Protein AF-A0A1Q6SJL3-F1 (afdb_monomer_lite)

Sequence (110 aa):
MGVKVTEKYAATNPHISVVVPLATTFQNIRTGFIGDHLTRDGFHADLTVGRYALALTFYCSVTGADPWKCSFRLETGVTEEGKTFDLIAESVENAIKEPYKMTQSAYTQE

Secondary structure (DSSP, 8-state):
-HHHHHIIIIIT-TT------HHHHHHHHHTSTT-S-SBSSSSSBPTTHHHHHHHHHHHHHHH---GGG-----SSSS-SSSSHHHHHHHHHHHHHHSTTS----S----

pLDDT: mean 92.78, std 7.94, range [56.69, 98.69]

Foldseek 3Di:
DVLVVCVVPPVPDPPHPFDQLLVLLVLQLLLAACHPVQAPPNPHGDPFLNVVLSVLSVCCRVPVDQLVPDPDADPPDGDPPDCSSVSSSVSSVCCSVVSSDHDRTPHHDD

Radius of gyration: 13.62 Å; chains: 1; bounding box: 42×30×37 Å

Structure (mmCIF, N/CA/C/O backbone):
data_AF-A0A1Q6SJL3-F1
#
_entry.id   AF-A0A1Q6SJL3-F1
#
loop_
_atom_site.group_PDB
_atom_site.id
_atom_site.type_symbol
_atom_site.label_atom_id
_atom_site.label_alt_id
_atom_site.label_comp_id
_atom_site.label_asym_id
_atom_site.label_entity_id
_atom_site.label_seq_id
_atom_site.pdbx_PDB_ins_code
_atom_site.Cartn_x
_atom_site.Cartn_y
_atom_site.Cartn_z
_atom_site.occupancy
_atom_site.B_iso_or_equiv
_atom_site.auth_seq_id
_atom_site.auth_comp_id
_atom_site.auth_asym_id
_atom_site.auth_atom_id
_atom_site.pdbx_PDB_model_num
ATOM 1 N N . MET A 1 1 ? -2.086 7.146 -14.836 1.00 56.69 1 MET A N 1
ATOM 2 C CA . MET A 1 1 ? -0.892 7.422 -15.673 1.00 56.69 1 MET A CA 1
ATOM 3 C C . MET A 1 1 ? 0.383 6.801 -15.096 1.00 56.69 1 MET A C 1
ATOM 5 O O . MET A 1 1 ? 1.050 6.101 -15.840 1.00 56.69 1 MET A O 1
ATOM 9 N N . GLY A 1 2 ? 0.694 6.969 -13.800 1.00 68.81 2 GLY A N 1
ATOM 10 C CA . GLY A 1 2 ? 1.947 6.463 -13.200 1.00 68.81 2 GLY A CA 1
ATOM 11 C C . GLY A 1 2 ? 2.176 4.944 -13.285 1.00 68.81 2 GLY A C 1
ATOM 12 O O . GLY A 1 2 ? 3.240 4.521 -13.717 1.00 68.81 2 GLY A O 1
ATOM 13 N N . VAL A 1 3 ? 1.164 4.126 -12.973 1.00 73.44 3 VAL A N 1
ATOM 14 C CA . VAL A 1 3 ? 1.289 2.652 -12.906 1.00 73.44 3 VAL A CA 1
ATOM 15 C C . VAL A 1 3 ? 1.754 2.017 -14.235 1.00 73.44 3 VAL A C 1
ATOM 17 O O . VAL A 1 3 ? 2.669 1.199 -14.246 1.00 73.44 3 VAL A O 1
ATOM 20 N N . LYS A 1 4 ? 1.205 2.466 -15.374 1.00 75.62 4 LYS A N 1
ATOM 21 C CA . LYS A 1 4 ? 1.574 1.968 -16.717 1.00 75.62 4 LYS A CA 1
ATOM 22 C C . LYS A 1 4 ? 2.978 2.394 -17.165 1.00 75.62 4 LYS A C 1
ATOM 24 O O . LYS A 1 4 ? 3.605 1.726 -17.980 1.00 75.62 4 LYS A O 1
ATOM 29 N N . VAL A 1 5 ? 3.474 3.527 -16.664 1.00 81.75 5 VAL A N 1
ATOM 30 C CA . VAL A 1 5 ? 4.840 3.991 -16.955 1.00 81.75 5 VAL A CA 1
ATOM 31 C C . VAL A 1 5 ? 5.845 3.112 -16.211 1.00 81.75 5 VAL A C 1
ATOM 33 O O . VAL A 1 5 ? 6.835 2.689 -16.800 1.00 81.75 5 VAL A O 1
ATOM 36 N N . THR A 1 6 ? 5.571 2.776 -14.948 1.00 82.62 6 THR A N 1
ATOM 37 C CA . THR A 1 6 ? 6.417 1.866 -14.164 1.00 82.62 6 THR A CA 1
ATOM 38 C C . THR A 1 6 ? 6.530 0.489 -14.814 1.00 82.62 6 THR A C 1
ATOM 40 O O . THR A 1 6 ? 7.642 -0.021 -14.939 1.00 82.62 6 THR A O 1
ATOM 43 N N . GLU A 1 7 ? 5.419 -0.078 -15.290 1.00 86.56 7 GLU A N 1
ATOM 44 C CA . GLU A 1 7 ? 5.420 -1.338 -16.044 1.00 86.56 7 GLU A CA 1
ATOM 45 C C . GLU A 1 7 ? 6.355 -1.264 -17.260 1.00 86.56 7 GLU A C 1
ATOM 47 O O . GLU A 1 7 ? 7.242 -2.094 -17.425 1.00 86.56 7 GLU A O 1
ATOM 52 N N . LYS A 1 8 ? 6.216 -0.211 -18.072 1.00 86.25 8 LYS A N 1
ATOM 53 C CA . LYS A 1 8 ? 6.965 -0.056 -19.324 1.00 86.25 8 LYS A CA 1
ATOM 54 C C . LYS A 1 8 ? 8.474 0.156 -19.146 1.00 86.25 8 LYS A C 1
ATOM 56 O O . LYS A 1 8 ? 9.226 -0.179 -20.055 1.00 86.25 8 LYS A O 1
ATOM 61 N N . TYR A 1 9 ? 8.911 0.794 -18.059 1.00 88.12 9 TYR A N 1
ATOM 62 C CA . TYR A 1 9 ? 10.307 1.241 -17.923 1.00 88.12 9 TYR A CA 1
ATOM 63 C C . TYR A 1 9 ? 11.069 0.605 -16.764 1.00 88.12 9 TYR A C 1
ATOM 65 O O . TYR A 1 9 ? 12.280 0.433 -16.876 1.00 88.12 9 TYR A O 1
ATOM 73 N N . ALA A 1 10 ? 10.402 0.292 -15.652 1.00 88.19 10 ALA A N 1
ATOM 74 C CA . ALA A 1 10 ? 11.059 -0.289 -14.485 1.00 88.19 10 ALA A CA 1
ATOM 75 C C . ALA A 1 10 ? 10.937 -1.815 -14.480 1.00 88.19 10 ALA A C 1
ATOM 77 O O . ALA A 1 10 ? 11.939 -2.501 -14.320 1.00 88.19 10 ALA A O 1
ATOM 78 N N . ALA A 1 11 ? 9.731 -2.343 -14.707 1.00 86.69 11 ALA A N 1
ATOM 79 C CA . ALA A 1 11 ? 9.470 -3.782 -14.623 1.00 86.69 11 ALA A CA 1
ATOM 80 C C . ALA A 1 11 ? 10.166 -4.589 -15.729 1.00 86.69 11 ALA A C 1
ATOM 82 O O . ALA A 1 11 ? 10.561 -5.730 -15.518 1.00 86.69 11 ALA A O 1
ATOM 83 N N . THR A 1 12 ? 10.339 -3.992 -16.909 1.00 89.06 12 THR A N 1
ATOM 84 C CA . THR A 1 12 ? 11.018 -4.622 -18.051 1.00 89.06 12 THR A CA 1
ATOM 85 C C . THR A 1 12 ? 12.527 -4.373 -18.072 1.00 89.06 12 THR A C 1
ATOM 87 O O . THR A 1 12 ? 13.198 -4.794 -19.014 1.00 89.06 12 THR A O 1
ATOM 90 N N . ASN A 1 13 ? 13.077 -3.642 -17.097 1.00 92.62 13 ASN A N 1
ATOM 91 C CA . ASN A 1 13 ? 14.503 -3.342 -17.061 1.00 92.62 13 ASN A CA 1
ATOM 92 C C . ASN A 1 13 ? 15.274 -4.527 -16.453 1.00 92.62 13 ASN A C 1
ATOM 94 O O . ASN A 1 13 ? 15.074 -4.827 -15.277 1.00 92.62 13 ASN A O 1
ATOM 98 N N . PRO A 1 14 ? 16.205 -5.159 -17.192 1.00 93.06 14 PRO A N 1
ATOM 99 C CA . PRO A 1 14 ? 16.927 -6.338 -16.708 1.00 93.06 14 PRO A CA 1
ATOM 100 C C . PRO A 1 14 ? 17.873 -6.049 -15.530 1.00 93.06 14 PRO A C 1
ATOM 102 O O . PRO A 1 14 ? 18.372 -6.981 -14.906 1.00 93.06 14 PRO A O 1
ATOM 105 N N . HIS A 1 15 ? 18.139 -4.777 -15.220 1.00 95.38 15 HIS A N 1
ATOM 106 C CA . HIS A 1 15 ? 18.982 -4.361 -14.097 1.00 95.38 15 HIS A CA 1
ATOM 107 C C . HIS A 1 15 ? 18.192 -4.067 -12.812 1.00 95.38 15 HIS A C 1
ATOM 109 O O . HIS A 1 15 ? 18.796 -3.725 -11.796 1.00 95.38 15 HIS A O 1
ATOM 115 N N . ILE A 1 16 ? 16.860 -4.172 -12.841 1.00 92.50 16 ILE A N 1
ATOM 116 C CA . ILE A 1 16 ? 15.998 -3.964 -11.676 1.00 92.50 16 ILE A CA 1
ATOM 117 C C . ILE A 1 16 ? 15.463 -5.318 -11.219 1.00 92.50 16 ILE A C 1
ATOM 119 O O . ILE A 1 16 ? 14.678 -5.952 -11.914 1.00 92.50 16 ILE A O 1
ATOM 123 N N . SER A 1 17 ? 15.865 -5.746 -10.023 1.00 89.81 17 SER A N 1
ATOM 124 C CA . SER A 1 17 ? 15.454 -7.048 -9.485 1.00 89.81 17 SER A CA 1
ATOM 125 C C . SER A 1 17 ? 14.040 -7.046 -8.906 1.00 89.81 17 SER A C 1
ATOM 127 O O . SER A 1 17 ? 13.367 -8.070 -8.932 1.00 89.81 17 SER A O 1
ATOM 129 N N . VAL A 1 18 ? 13.603 -5.921 -8.331 1.00 88.50 18 VAL A N 1
ATOM 130 C CA . VAL A 1 18 ? 12.315 -5.810 -7.632 1.00 88.50 18 VAL A CA 1
ATOM 131 C C . VAL A 1 18 ? 11.722 -4.422 -7.848 1.00 88.50 18 VAL A C 1
ATOM 133 O O . VAL A 1 18 ? 12.407 -3.411 -7.691 1.00 88.50 18 VAL A O 1
ATOM 136 N N . VAL A 1 19 ? 10.423 -4.377 -8.144 1.00 92.62 19 VAL A N 1
ATOM 137 C CA . VAL A 1 19 ? 9.607 -3.159 -8.157 1.00 92.62 19 VAL A CA 1
ATOM 138 C C . VAL A 1 19 ? 8.487 -3.330 -7.136 1.00 92.62 19 VAL A C 1
ATOM 140 O O . VAL A 1 19 ? 7.630 -4.191 -7.296 1.00 92.62 19 VAL A O 1
ATOM 143 N N . VAL A 1 20 ? 8.480 -2.506 -6.088 1.00 95.94 20 VAL A N 1
ATOM 144 C CA . VAL A 1 20 ? 7.442 -2.552 -5.046 1.00 95.94 20 VAL A CA 1
ATOM 145 C C . VAL A 1 20 ? 6.205 -1.756 -5.507 1.00 95.94 20 VAL A C 1
ATOM 147 O O . VAL A 1 20 ? 6.342 -0.569 -5.823 1.00 95.94 20 VAL A O 1
ATOM 150 N N . PRO A 1 21 ? 4.990 -2.340 -5.524 1.00 96.62 21 PRO A N 1
ATOM 151 C CA . PRO A 1 21 ? 3.799 -1.752 -6.149 1.00 96.62 21 PRO A CA 1
ATOM 152 C C . PRO A 1 21 ? 3.058 -0.732 -5.260 1.00 96.62 21 PRO A C 1
ATOM 154 O O . PRO A 1 21 ? 1.833 -0.726 -5.174 1.00 96.62 21 PRO A O 1
ATOM 157 N N . LEU A 1 22 ? 3.794 0.185 -4.625 1.00 96.56 22 LEU A N 1
ATOM 158 C CA . LEU A 1 22 ? 3.258 1.180 -3.681 1.00 96.56 22 LEU A CA 1
ATOM 159 C C . LEU A 1 22 ? 2.107 2.019 -4.260 1.00 96.56 22 LEU A C 1
ATOM 161 O O . LEU A 1 22 ? 1.071 2.217 -3.625 1.00 96.56 22 LEU A O 1
ATOM 165 N N . ALA A 1 23 ? 2.291 2.517 -5.486 1.00 94.31 23 ALA A N 1
ATOM 166 C CA . ALA A 1 23 ? 1.294 3.349 -6.150 1.00 94.31 23 ALA A CA 1
ATOM 167 C C . ALA A 1 23 ? 0.005 2.570 -6.440 1.00 94.31 23 ALA A C 1
ATOM 169 O O . ALA A 1 23 ? -1.080 3.140 -6.354 1.00 94.31 23 ALA A O 1
ATOM 170 N N . THR A 1 24 ? 0.119 1.281 -6.759 1.00 96.50 24 THR A N 1
ATOM 171 C CA . THR A 1 24 ? -1.025 0.411 -7.041 1.00 96.50 24 THR A CA 1
ATOM 172 C C . THR A 1 24 ? -1.814 0.131 -5.771 1.00 96.50 24 THR A C 1
ATOM 174 O O . THR A 1 24 ? -3.031 0.268 -5.809 1.00 96.50 24 THR A O 1
ATOM 177 N N . THR A 1 25 ? -1.157 -0.098 -4.626 1.00 98.19 25 THR A N 1
ATOM 178 C CA . THR A 1 25 ? -1.850 -0.174 -3.326 1.00 98.19 25 THR A CA 1
ATOM 179 C C . THR A 1 25 ? -2.681 1.081 -3.065 1.00 98.19 25 THR A C 1
ATOM 181 O O . THR A 1 25 ? -3.857 0.982 -2.734 1.00 98.19 25 THR A O 1
ATOM 184 N N . PHE A 1 26 ? -2.111 2.275 -3.265 1.00 97.06 26 PHE A N 1
ATOM 185 C CA . PHE A 1 26 ? -2.852 3.531 -3.083 1.00 97.06 26 PHE A CA 1
ATOM 186 C C . PHE A 1 26 ? -4.040 3.658 -4.038 1.00 97.06 26 PHE A C 1
ATOM 188 O O . PHE A 1 26 ? -5.099 4.127 -3.631 1.00 97.06 26 PHE A O 1
ATOM 195 N N . GLN A 1 27 ? -3.881 3.260 -5.304 1.00 96.31 27 GLN A N 1
ATOM 196 C CA . GLN A 1 27 ? -4.995 3.269 -6.254 1.00 96.31 27 GLN A CA 1
ATOM 197 C C . GLN A 1 27 ? -6.087 2.277 -5.851 1.00 96.31 27 GLN A C 1
ATOM 199 O O . GLN A 1 27 ? -7.252 2.638 -5.921 1.00 96.31 27 GLN A O 1
ATOM 204 N N . A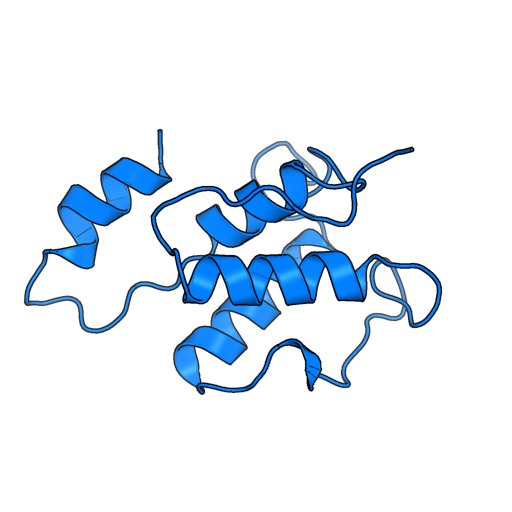SN A 1 28 ? -5.730 1.086 -5.369 1.00 97.62 28 ASN A N 1
ATOM 205 C CA . ASN A 1 28 ? -6.698 0.104 -4.884 1.00 97.62 28 ASN A CA 1
ATOM 206 C C . ASN A 1 28 ? -7.477 0.654 -3.677 1.00 97.62 28 ASN A C 1
ATOM 208 O O . ASN A 1 28 ? -8.705 0.667 -3.707 1.00 97.62 28 ASN A O 1
ATOM 212 N N . ILE A 1 29 ? -6.792 1.227 -2.679 1.00 97.69 29 ILE A N 1
ATOM 213 C CA . ILE A 1 29 ? -7.454 1.805 -1.495 1.00 97.69 29 ILE A CA 1
ATOM 214 C C . ILE A 1 29 ? -8.405 2.947 -1.879 1.00 97.69 29 ILE A C 1
ATOM 216 O O . ILE A 1 29 ? -9.506 3.039 -1.339 1.00 97.69 29 ILE A O 1
ATOM 220 N N . ARG A 1 30 ? -8.021 3.789 -2.849 1.00 96.81 30 ARG A N 1
ATOM 221 C CA . ARG A 1 30 ? -8.855 4.894 -3.358 1.00 96.81 30 ARG A CA 1
ATOM 222 C C . ARG A 1 30 ? -10.187 4.448 -3.955 1.00 96.81 30 ARG A C 1
ATOM 224 O O . ARG A 1 30 ? -11.090 5.269 -4.068 1.00 96.81 30 ARG A O 1
ATOM 231 N N . THR A 1 31 ? -10.310 3.183 -4.350 1.00 97.00 31 THR A N 1
ATOM 232 C CA . THR A 1 31 ? -11.578 2.623 -4.839 1.00 97.00 31 THR A CA 1
ATOM 233 C C . THR A 1 31 ? -12.525 2.188 -3.717 1.00 97.00 31 THR A C 1
ATOM 235 O O . THR A 1 31 ? -13.703 1.950 -3.980 1.00 97.00 31 THR A O 1
ATOM 238 N N . GLY A 1 32 ? -12.018 2.072 -2.485 1.00 96.69 32 GLY A N 1
ATOM 239 C CA . GLY A 1 32 ? -12.777 1.697 -1.297 1.00 96.69 32 GLY A CA 1
ATOM 240 C C . GLY A 1 32 ? -13.278 2.898 -0.492 1.00 96.69 32 GLY A C 1
ATOM 241 O O . GLY A 1 32 ? -13.204 4.049 -0.925 1.00 96.69 32 GLY A O 1
ATOM 242 N N . PHE A 1 33 ? -13.771 2.635 0.721 1.00 95.81 33 PHE A N 1
ATOM 243 C CA . PHE A 1 33 ? -14.445 3.644 1.541 1.00 95.81 33 PHE A CA 1
ATOM 244 C C . PHE A 1 33 ? -13.549 4.803 1.995 1.00 95.81 33 PHE A C 1
ATOM 246 O O . PHE A 1 33 ? -14.061 5.894 2.244 1.00 95.81 33 PHE A O 1
ATOM 253 N N . ILE A 1 34 ? -12.228 4.596 2.064 1.00 95.31 34 ILE A N 1
ATOM 254 C CA . ILE A 1 34 ? -11.252 5.647 2.397 1.00 95.31 34 ILE A CA 1
ATOM 255 C C . ILE A 1 34 ? -11.169 6.704 1.289 1.00 95.31 34 ILE A C 1
ATOM 257 O O . ILE A 1 34 ? -10.887 7.863 1.581 1.00 95.31 34 ILE A O 1
ATOM 261 N N . GLY A 1 35 ? -11.426 6.338 0.029 1.00 94.69 35 GLY A N 1
ATOM 262 C CA . GLY A 1 35 ? -11.383 7.272 -1.093 1.00 94.69 35 GLY A CA 1
ATOM 263 C C . GLY A 1 35 ? -10.028 7.975 -1.252 1.00 94.69 35 GLY A C 1
ATOM 264 O O . GLY A 1 35 ? -8.968 7.429 -0.934 1.00 94.69 35 GLY A O 1
ATOM 265 N N . ASP A 1 36 ? -10.048 9.214 -1.751 1.00 94.75 36 ASP A N 1
ATOM 266 C CA . ASP A 1 36 ? -8.839 10.016 -1.996 1.00 94.75 36 ASP A CA 1
ATOM 267 C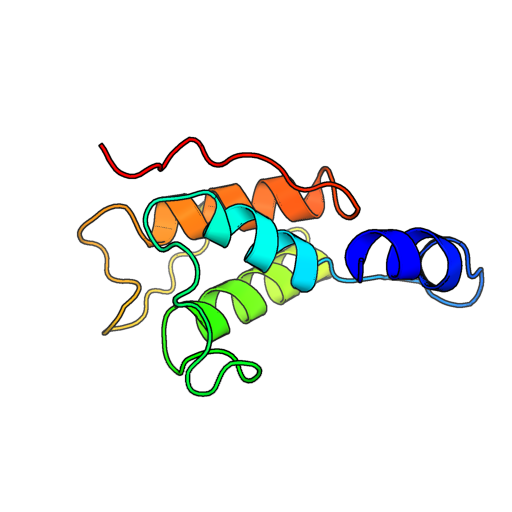 C . ASP A 1 36 ? -8.358 10.791 -0.754 1.00 94.75 36 ASP A C 1
ATOM 269 O O . ASP A 1 36 ? -8.074 11.986 -0.804 1.00 94.75 36 ASP A O 1
ATOM 273 N N . HIS A 1 37 ? -8.259 10.095 0.383 1.00 95.00 37 HIS A N 1
ATOM 274 C CA . HIS A 1 37 ? -7.859 10.663 1.679 1.00 95.00 37 HIS A CA 1
ATOM 275 C C . HIS A 1 37 ? -6.567 10.046 2.248 1.00 95.00 37 HIS A C 1
ATOM 277 O O . HIS A 1 37 ? -6.360 10.020 3.455 1.00 95.00 37 HIS A O 1
ATOM 283 N N . LEU A 1 38 ? -5.672 9.572 1.371 1.00 96.00 38 LEU A N 1
ATOM 284 C CA . LEU A 1 38 ? -4.385 8.945 1.737 1.00 96.00 38 LEU A CA 1
ATOM 285 C C . LEU A 1 38 ? -3.196 9.910 1.753 1.00 96.00 38 LEU A C 1
ATOM 287 O O . LEU A 1 38 ? -2.045 9.499 1.927 1.00 96.00 38 LEU A O 1
ATOM 291 N N . THR A 1 39 ? -3.442 11.192 1.489 1.00 97.25 39 THR A N 1
ATOM 292 C CA . THR A 1 39 ? -2.398 12.217 1.442 1.00 97.25 39 THR A CA 1
ATOM 293 C C . THR A 1 39 ? -2.776 13.407 2.298 1.00 97.25 39 THR A C 1
ATOM 295 O O . THR A 1 39 ? -3.929 13.827 2.289 1.00 97.25 39 THR A O 1
ATOM 298 N N . ARG A 1 40 ? -1.798 13.992 2.991 1.00 96.88 40 ARG A N 1
ATOM 299 C CA . ARG A 1 40 ? -2.030 15.169 3.849 1.00 96.88 40 ARG A CA 1
ATOM 300 C C . ARG A 1 40 ? -2.021 16.500 3.095 1.00 96.88 40 ARG A C 1
ATOM 302 O O . ARG A 1 40 ? -2.502 17.498 3.612 1.00 96.88 40 ARG A O 1
ATOM 309 N N . ASP A 1 41 ? -1.404 16.528 1.919 1.00 96.19 41 ASP A N 1
ATOM 310 C CA . ASP A 1 41 ? -1.131 17.747 1.145 1.00 96.19 41 ASP A CA 1
ATOM 311 C C . ASP A 1 41 ? -1.273 17.522 -0.371 1.00 96.19 41 ASP A C 1
ATOM 313 O O . ASP A 1 41 ? -0.804 18.324 -1.174 1.00 96.19 41 ASP A O 1
ATOM 317 N N . GLY A 1 42 ? -1.929 16.427 -0.770 1.00 93.19 42 GLY A N 1
ATOM 318 C CA . GLY A 1 42 ? -2.134 16.041 -2.168 1.00 93.19 42 GLY A CA 1
ATOM 319 C C . GLY A 1 42 ? -1.006 15.198 -2.770 1.00 93.19 42 GLY A C 1
ATOM 320 O O . GLY A 1 42 ? -1.157 14.702 -3.886 1.00 93.19 42 GLY A O 1
ATOM 321 N N . PHE A 1 43 ? 0.113 15.001 -2.059 1.00 91.94 43 PHE A N 1
ATOM 322 C CA . PHE A 1 43 ? 1.238 14.205 -2.567 1.00 91.94 43 PHE A CA 1
ATOM 323 C C . PHE A 1 43 ? 1.952 13.363 -1.504 1.00 91.94 43 PHE A C 1
ATOM 325 O O . PHE A 1 43 ? 2.259 12.200 -1.767 1.00 91.94 43 PHE A O 1
ATOM 332 N N . HIS A 1 44 ? 2.198 13.881 -0.301 1.00 97.12 44 HIS A N 1
ATOM 333 C CA . HIS A 1 44 ? 2.762 13.082 0.784 1.00 97.12 44 HIS A CA 1
ATOM 334 C C . HIS A 1 44 ? 1.693 12.212 1.430 1.00 97.12 44 HIS A C 1
ATOM 336 O O . HIS A 1 44 ? 0.628 12.712 1.798 1.00 97.12 44 HIS A O 1
ATOM 342 N N . ALA A 1 45 ? 2.027 10.939 1.661 1.00 97.75 45 ALA A N 1
ATOM 343 C CA . ALA A 1 45 ? 1.198 10.035 2.447 1.00 97.75 45 ALA A CA 1
ATOM 344 C C . ALA A 1 45 ? 0.833 10.660 3.804 1.00 97.75 45 ALA A C 1
ATOM 346 O O 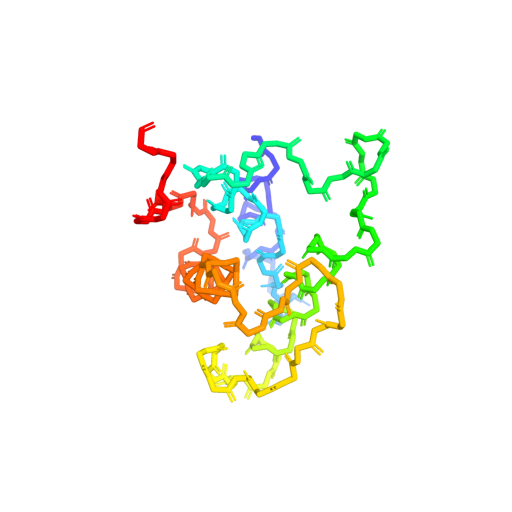. ALA A 1 45 ? 1.695 11.250 4.476 1.00 97.75 45 ALA A O 1
ATOM 347 N N . ASP A 1 46 ? -0.435 10.530 4.193 1.00 96.75 46 ASP A N 1
ATOM 348 C CA . ASP A 1 46 ? -0.895 10.968 5.506 1.00 96.75 46 ASP A CA 1
ATOM 349 C C . ASP A 1 46 ? -0.153 10.221 6.629 1.00 96.75 46 ASP A C 1
ATOM 351 O O . ASP A 1 46 ? 0.511 9.202 6.416 1.00 96.75 46 ASP A O 1
ATOM 355 N N . LEU A 1 47 ? -0.194 10.781 7.838 1.00 95.50 47 LEU A N 1
ATOM 356 C CA . LEU A 1 47 ? 0.630 10.303 8.946 1.00 95.50 47 LEU A CA 1
ATOM 357 C C . LEU A 1 47 ? 0.164 8.963 9.537 1.00 95.50 47 LEU A C 1
ATOM 359 O O . LEU A 1 47 ? 0.910 8.397 10.333 1.00 95.50 47 LEU A O 1
ATOM 363 N N . THR A 1 48 ? -1.012 8.459 9.153 1.00 95.06 48 THR A N 1
ATOM 364 C CA . THR A 1 48 ? -1.616 7.244 9.705 1.00 95.06 48 THR A CA 1
ATOM 365 C C . THR A 1 48 ? -1.826 6.191 8.611 1.00 95.06 48 THR A C 1
ATOM 367 O O . THR A 1 48 ? -0.926 5.390 8.344 1.00 95.06 48 THR A O 1
ATOM 370 N N . VAL A 1 49 ? -2.986 6.191 7.959 1.00 96.25 49 VAL A N 1
ATOM 371 C CA . VAL A 1 49 ? -3.455 5.157 7.026 1.00 96.25 49 VAL A CA 1
ATOM 372 C C . VAL A 1 49 ? -2.519 5.028 5.826 1.00 96.25 49 VAL A C 1
ATOM 374 O O . VAL A 1 49 ? -2.062 3.928 5.511 1.00 96.25 49 VAL A O 1
ATOM 377 N N . GLY A 1 50 ? -2.189 6.140 5.170 1.00 97.50 50 GLY A N 1
ATOM 378 C CA . GLY A 1 50 ? -1.366 6.157 3.967 1.00 97.50 50 GLY A CA 1
ATOM 379 C C . GLY A 1 50 ? 0.028 5.598 4.223 1.00 97.50 50 GLY A C 1
ATOM 380 O O . GLY A 1 50 ? 0.487 4.712 3.502 1.00 97.50 50 GLY A O 1
ATOM 381 N N . ARG A 1 51 ? 0.706 6.049 5.284 1.00 97.62 51 ARG A N 1
ATOM 382 C CA . ARG A 1 51 ? 2.025 5.506 5.655 1.00 97.62 51 ARG A CA 1
ATOM 383 C C . ARG A 1 51 ? 1.970 4.036 6.046 1.00 97.62 51 ARG A C 1
ATOM 385 O O . ARG A 1 51 ? 2.868 3.294 5.653 1.00 97.62 51 ARG A O 1
ATOM 392 N N . TYR A 1 52 ? 0.936 3.612 6.770 1.00 97.81 52 TYR A N 1
ATOM 393 C CA . TYR A 1 52 ? 0.758 2.206 7.123 1.00 97.81 52 TYR A CA 1
ATOM 394 C C . TYR A 1 52 ? 0.611 1.331 5.872 1.00 97.81 52 TYR A C 1
ATOM 396 O O . TYR A 1 52 ? 1.320 0.337 5.734 1.00 97.81 52 TYR A O 1
ATOM 404 N N . ALA A 1 53 ? -0.227 1.736 4.913 1.00 98.19 53 ALA A N 1
ATOM 405 C CA . ALA A 1 53 ? -0.414 1.011 3.658 1.00 98.19 53 ALA A CA 1
ATOM 406 C C . ALA A 1 53 ? 0.884 0.900 2.836 1.00 98.19 53 ALA A C 1
ATOM 408 O O . ALA A 1 53 ? 1.196 -0.173 2.310 1.00 98.19 53 ALA A O 1
ATOM 409 N N . LEU A 1 54 ? 1.677 1.977 2.756 1.00 97.94 54 LEU A N 1
ATOM 410 C CA . LEU A 1 54 ? 2.983 1.944 2.086 1.00 97.94 54 LEU A CA 1
ATOM 411 C C . LEU A 1 54 ? 3.964 1.001 2.794 1.00 97.94 54 LEU A C 1
ATOM 413 O O . LEU A 1 54 ? 4.638 0.210 2.133 1.00 97.94 54 LEU A O 1
ATOM 417 N N . ALA A 1 55 ? 4.023 1.061 4.127 1.00 98.19 55 ALA A N 1
ATOM 418 C CA . ALA A 1 55 ? 4.897 0.209 4.926 1.00 98.19 55 ALA A CA 1
ATOM 419 C C . ALA A 1 55 ? 4.520 -1.274 4.793 1.00 98.19 55 ALA A C 1
ATOM 421 O O . ALA A 1 55 ? 5.402 -2.100 4.559 1.00 98.19 55 ALA A O 1
ATOM 422 N N . LEU A 1 56 ? 3.225 -1.605 4.865 1.00 98.56 56 LEU A N 1
ATOM 423 C CA . LEU A 1 56 ? 2.742 -2.977 4.707 1.00 98.56 56 LEU A CA 1
ATOM 424 C C . LEU A 1 56 ? 3.025 -3.508 3.297 1.00 98.56 56 LEU A C 1
ATOM 426 O O . LEU A 1 56 ? 3.537 -4.616 3.158 1.00 98.56 56 LEU A O 1
ATOM 430 N N . THR A 1 57 ? 2.790 -2.697 2.257 1.00 98.62 57 THR A N 1
ATOM 431 C CA . THR A 1 57 ? 3.125 -3.074 0.872 1.00 98.62 57 THR A CA 1
ATOM 432 C C . THR A 1 57 ? 4.606 -3.405 0.739 1.00 98.62 57 THR A C 1
ATOM 434 O O . THR A 1 57 ? 4.960 -4.437 0.170 1.00 98.62 57 THR A O 1
ATOM 437 N N . PHE A 1 58 ? 5.478 -2.541 1.263 1.00 98.31 58 PHE A N 1
ATOM 438 C CA . PHE A 1 58 ? 6.921 -2.744 1.195 1.00 98.31 58 PHE A CA 1
ATOM 439 C C . PHE A 1 58 ? 7.344 -4.009 1.945 1.00 98.31 58 PHE A C 1
ATOM 441 O O . PHE A 1 58 ? 8.039 -4.851 1.380 1.00 98.31 58 PHE A O 1
ATOM 448 N N . TYR A 1 59 ? 6.875 -4.172 3.184 1.00 97.81 59 TYR A N 1
ATOM 449 C CA . TYR A 1 59 ? 7.159 -5.340 4.011 1.00 97.81 59 TYR A CA 1
ATOM 450 C C . TYR A 1 59 ? 6.759 -6.643 3.310 1.00 97.81 59 TYR A C 1
ATOM 452 O O . TYR A 1 59 ? 7.604 -7.520 3.132 1.00 97.81 59 TYR A O 1
ATOM 460 N N . CYS A 1 60 ? 5.512 -6.754 2.848 1.00 98.06 60 CYS A N 1
ATOM 461 C CA . CYS A 1 60 ? 5.011 -7.953 2.177 1.00 98.06 60 CYS A CA 1
ATOM 462 C C . CYS A 1 60 ? 5.731 -8.216 0.848 1.00 98.06 60 CYS A C 1
ATOM 464 O O . CYS A 1 60 ? 6.090 -9.355 0.568 1.00 98.06 60 CYS A O 1
ATOM 466 N N . SER A 1 61 ? 6.021 -7.172 0.063 1.00 96.62 61 SER A N 1
ATOM 467 C CA . SER A 1 61 ? 6.719 -7.325 -1.223 1.00 96.62 61 SER A CA 1
ATOM 468 C C . SER A 1 61 ? 8.153 -7.830 -1.061 1.00 96.62 61 SER A C 1
ATOM 470 O O . SER A 1 61 ? 8.628 -8.603 -1.885 1.00 96.62 61 SER A O 1
ATOM 472 N N . VAL A 1 62 ? 8.857 -7.389 -0.014 1.00 95.50 62 VAL A N 1
ATOM 473 C CA . VAL A 1 62 ? 10.261 -7.763 0.218 1.00 95.50 62 VAL A CA 1
ATOM 474 C C . VAL A 1 62 ? 10.385 -9.110 0.931 1.00 95.50 62 VAL A C 1
ATOM 476 O O . VAL A 1 62 ? 11.319 -9.860 0.664 1.00 95.50 62 VAL A O 1
ATOM 479 N N . THR A 1 63 ? 9.466 -9.424 1.846 1.00 96.06 63 THR A N 1
ATOM 480 C CA . THR A 1 63 ? 9.563 -10.627 2.692 1.00 96.06 63 THR A CA 1
ATOM 481 C C . THR A 1 63 ? 8.737 -11.808 2.191 1.00 96.06 63 THR A C 1
ATOM 483 O O . THR A 1 63 ? 8.964 -12.931 2.633 1.00 96.06 63 THR A O 1
ATOM 486 N N . GLY A 1 64 ? 7.760 -11.575 1.310 1.00 96.31 64 GLY A N 1
ATOM 487 C CA . GLY A 1 64 ? 6.752 -12.573 0.944 1.00 96.31 64 GLY A CA 1
ATOM 488 C C . GLY A 1 64 ? 5.737 -12.858 2.057 1.00 96.31 64 GLY A C 1
ATOM 489 O O . GLY A 1 64 ? 4.988 -13.829 1.964 1.00 96.31 64 GLY A O 1
ATOM 490 N N . ALA A 1 65 ? 5.717 -12.051 3.123 1.00 97.94 65 ALA A N 1
ATOM 491 C CA . ALA A 1 65 ? 4.754 -12.196 4.202 1.00 97.94 65 ALA A CA 1
ATOM 492 C C . ALA A 1 65 ? 3.321 -11.918 3.727 1.00 97.94 65 ALA A C 1
ATOM 494 O O . ALA A 1 65 ? 3.068 -11.023 2.920 1.00 97.94 65 ALA A O 1
ATOM 495 N N . ASP A 1 66 ? 2.380 -12.662 4.297 1.00 98.25 66 ASP A N 1
ATOM 496 C CA . ASP A 1 66 ? 0.950 -12.492 4.067 1.00 98.25 66 ASP A CA 1
ATOM 497 C C . ASP A 1 66 ? 0.452 -11.194 4.739 1.00 98.25 66 ASP A C 1
ATOM 499 O O . ASP A 1 66 ? 0.578 -11.073 5.967 1.00 98.25 66 ASP A O 1
ATOM 503 N N . PRO A 1 67 ? -0.101 -10.221 3.984 1.00 98.06 67 PRO A N 1
ATOM 504 C CA . PRO A 1 67 ? -0.558 -8.950 4.546 1.00 98.06 67 PRO A CA 1
ATOM 505 C C . PRO A 1 6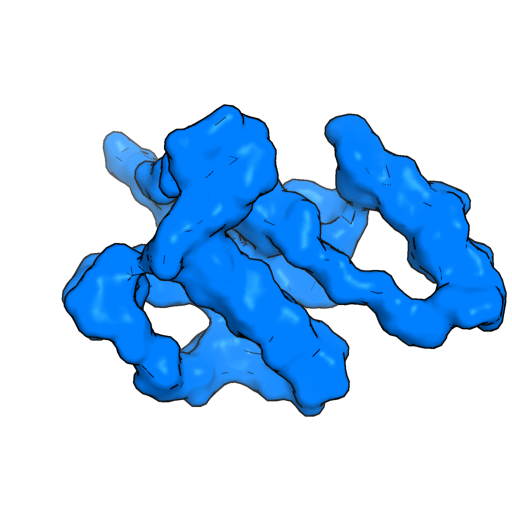7 ? -1.641 -9.130 5.614 1.00 98.06 67 PRO A C 1
ATOM 507 O O . PRO A 1 67 ? -1.649 -8.383 6.593 1.00 98.06 67 PRO A O 1
ATOM 510 N N . TRP A 1 68 ? -2.487 -10.157 5.495 1.00 97.88 68 TRP A N 1
ATOM 511 C CA . TRP A 1 68 ? -3.554 -10.448 6.456 1.00 97.88 68 TRP A CA 1
ATOM 512 C C . TRP A 1 68 ? -3.024 -10.908 7.817 1.00 97.88 68 TRP A C 1
ATOM 514 O O . TRP A 1 68 ? -3.709 -10.777 8.829 1.00 97.88 68 TRP A O 1
ATOM 524 N N . LYS A 1 69 ? -1.787 -11.416 7.866 1.00 97.19 69 LYS A N 1
ATOM 525 C CA . LYS A 1 69 ? -1.146 -11.906 9.097 1.00 97.19 69 LYS A CA 1
ATOM 526 C C . LYS A 1 69 ? -0.334 -10.844 9.830 1.00 97.19 69 LYS A C 1
ATOM 528 O O . LYS A 1 69 ? 0.247 -11.140 10.873 1.00 97.19 69 LYS A O 1
ATOM 533 N N . CYS A 1 70 ? -0.279 -9.613 9.321 1.00 95.00 70 CYS A N 1
ATOM 534 C CA . CYS A 1 70 ? 0.328 -8.518 10.061 1.00 95.00 70 CYS A CA 1
ATOM 535 C C . CYS A 1 70 ? -0.507 -8.244 11.320 1.00 95.00 70 CYS A C 1
ATOM 537 O O . CYS A 1 70 ? -1.674 -7.875 11.209 1.00 95.00 70 CYS A O 1
ATOM 539 N N . SER A 1 71 ? 0.075 -8.406 12.510 1.00 92.12 71 SER A N 1
ATOM 540 C CA . SER A 1 71 ? -0.593 -8.131 13.794 1.00 92.12 71 SER A CA 1
ATOM 541 C C . SER A 1 71 ? -0.380 -6.702 14.298 1.00 92.12 71 SER A C 1
ATOM 543 O O . SER A 1 71 ? -1.085 -6.250 15.191 1.00 92.12 71 SER A O 1
ATOM 545 N N . PHE A 1 72 ? 0.578 -5.966 13.730 1.00 93.06 72 PHE A N 1
ATOM 546 C CA . PHE A 1 72 ? 0.845 -4.587 14.124 1.00 93.06 72 PHE A CA 1
ATOM 547 C C . PHE A 1 72 ? -0.294 -3.664 13.668 1.00 93.06 72 PHE A C 1
ATOM 549 O O . PHE A 1 72 ? -0.634 -3.629 12.483 1.00 93.06 72 PHE A O 1
ATOM 556 N N . ARG A 1 73 ? -0.877 -2.905 14.597 1.00 90.62 73 ARG A N 1
ATOM 557 C CA . ARG A 1 73 ? -1.920 -1.896 14.355 1.00 90.62 73 ARG A CA 1
ATOM 558 C C . ARG A 1 73 ? -1.453 -0.547 14.883 1.00 90.62 73 ARG A C 1
ATOM 560 O O . ARG A 1 73 ? -0.691 -0.491 15.845 1.00 90.62 73 ARG A O 1
ATOM 567 N N . LEU A 1 74 ? -1.887 0.531 14.237 1.00 89.56 74 LEU A N 1
ATOM 568 C CA . LEU A 1 74 ? -1.643 1.873 14.757 1.00 89.56 74 LEU A CA 1
ATOM 569 C C . LEU A 1 74 ? -2.697 2.195 15.813 1.00 89.56 74 LEU A C 1
ATOM 571 O O . LEU A 1 74 ? -3.861 1.840 15.659 1.00 89.56 74 LEU A O 1
ATOM 575 N N . GLU A 1 75 ? -2.313 2.951 16.839 1.00 85.00 75 GLU A N 1
ATOM 576 C CA . GLU A 1 75 ? -3.267 3.468 17.832 1.00 85.00 75 GLU A CA 1
ATOM 577 C C . GLU A 1 75 ? -4.326 4.384 17.195 1.00 85.00 75 GLU A C 1
ATOM 579 O O . GLU A 1 75 ? -5.420 4.541 17.726 1.00 85.00 75 GLU A O 1
ATOM 584 N N . THR A 1 76 ? -4.014 4.988 16.042 1.00 86.00 76 THR A N 1
ATOM 585 C CA . THR A 1 76 ? -4.920 5.868 15.297 1.00 86.00 76 THR A CA 1
ATOM 586 C C . THR A 1 76 ? -4.971 5.504 13.813 1.00 86.00 76 THR A C 1
ATOM 588 O O . THR A 1 76 ? -3.971 5.116 13.206 1.00 86.00 76 THR A O 1
ATOM 591 N N . GLY A 1 77 ? -6.155 5.636 13.209 1.00 86.62 77 GLY A N 1
ATOM 592 C CA . GLY A 1 77 ? -6.401 5.396 11.783 1.00 86.62 77 GLY A CA 1
ATOM 593 C C . GLY A 1 77 ? -6.560 3.920 11.407 1.00 86.62 77 GLY A C 1
ATOM 594 O O . GLY A 1 77 ? -7.547 3.572 10.768 1.00 86.62 77 GLY A O 1
ATOM 595 N N . VAL A 1 78 ? -5.629 3.054 11.821 1.00 88.38 78 VAL A N 1
ATOM 596 C CA . VAL A 1 78 ? -5.659 1.600 11.552 1.00 88.38 78 VAL A CA 1
ATOM 597 C C . VAL A 1 78 ? -5.802 0.835 12.867 1.00 88.38 78 VAL A C 1
ATOM 599 O O . VAL A 1 78 ? -4.868 0.166 13.312 1.00 88.38 78 VAL A O 1
ATOM 602 N N . THR A 1 79 ? -6.960 0.992 13.502 1.00 80.62 79 THR A N 1
ATOM 603 C CA . THR A 1 79 ? -7.313 0.338 14.768 1.00 80.62 79 THR A CA 1
ATOM 604 C C . THR A 1 79 ? -7.891 -1.063 14.525 1.00 80.62 79 THR A C 1
ATOM 606 O O . THR A 1 79 ? -8.124 -1.463 13.384 1.00 80.62 79 THR A O 1
ATOM 609 N N . GLU A 1 80 ? -8.094 -1.839 15.595 1.00 77.69 80 GLU A N 1
ATOM 610 C CA . GLU A 1 80 ? -8.785 -3.142 15.521 1.00 77.69 80 GLU A CA 1
ATOM 611 C C . GLU A 1 80 ? -10.285 -3.002 15.216 1.00 77.69 80 GLU A C 1
ATOM 613 O O . GLU A 1 80 ? -10.924 -3.949 14.765 1.00 77.69 80 GLU A O 1
ATOM 618 N N . GLU A 1 81 ? -10.844 -1.815 15.443 1.00 76.06 81 GLU A N 1
ATOM 619 C CA . GLU A 1 81 ? -12.241 -1.506 15.169 1.00 76.06 81 GLU A CA 1
ATOM 620 C C . GLU A 1 81 ? -12.435 -1.025 13.722 1.00 76.06 81 GLU A C 1
ATOM 622 O O . GLU A 1 81 ? -11.693 -0.184 13.212 1.00 76.06 81 GLU A O 1
ATOM 627 N N . GLY A 1 82 ? -13.487 -1.517 13.065 1.00 85.44 82 GLY A N 1
ATOM 628 C CA . GLY A 1 82 ? -13.836 -1.141 11.693 1.00 85.44 82 GLY A CA 1
ATOM 629 C C . GLY A 1 82 ? -13.156 -2.004 10.625 1.00 85.44 82 GLY A C 1
ATOM 630 O O . GLY A 1 82 ? -12.695 -3.105 10.897 1.00 85.44 82 GLY A O 1
ATOM 631 N N . LYS A 1 83 ? -13.152 -1.520 9.375 1.00 93.50 83 LYS A N 1
ATOM 632 C CA . LYS A 1 83 ? -12.672 -2.271 8.194 1.00 93.50 83 LYS A CA 1
ATOM 633 C C . LYS A 1 83 ? -11.433 -1.655 7.529 1.00 93.50 83 LYS A C 1
ATOM 635 O O . LYS A 1 83 ? -11.095 -2.007 6.402 1.00 93.50 83 LYS A O 1
ATOM 640 N N . THR A 1 84 ? -10.760 -0.705 8.190 1.00 95.62 84 THR A N 1
ATOM 641 C CA . THR A 1 84 ? -9.603 0.007 7.609 1.00 95.62 84 THR A CA 1
ATOM 642 C C . THR A 1 84 ? -8.446 -0.942 7.347 1.00 95.62 84 THR A C 1
ATOM 644 O O . THR A 1 84 ? -7.871 -0.911 6.261 1.00 95.62 84 THR A O 1
ATOM 647 N N . PHE A 1 85 ? -8.114 -1.800 8.316 1.00 96.62 85 PHE A N 1
ATOM 648 C CA . PHE A 1 85 ? -7.060 -2.789 8.119 1.00 96.62 85 PHE A CA 1
ATOM 649 C C . PHE A 1 85 ? -7.397 -3.733 6.965 1.00 96.62 85 PHE A C 1
ATOM 651 O O . PHE A 1 85 ? -6.554 -3.929 6.097 1.00 96.62 85 PHE A O 1
ATOM 658 N N . ASP A 1 86 ? -8.624 -4.250 6.919 1.00 96.75 86 ASP A N 1
ATOM 659 C CA . ASP A 1 86 ? -9.050 -5.189 5.884 1.00 96.75 86 ASP A CA 1
ATOM 660 C C . ASP A 1 86 ? -8.938 -4.592 4.476 1.00 96.75 86 ASP A C 1
ATOM 662 O O . ASP A 1 86 ? -8.361 -5.212 3.585 1.00 96.75 86 ASP A O 1
ATOM 666 N N . LEU A 1 87 ? -9.401 -3.349 4.288 1.00 97.69 87 LEU A N 1
ATOM 667 C CA . LEU A 1 87 ? -9.244 -2.614 3.030 1.00 97.69 87 LEU A CA 1
ATOM 668 C C . LEU A 1 87 ? -7.765 -2.467 2.639 1.00 97.69 87 LEU A C 1
ATOM 670 O O . LEU A 1 87 ? -7.410 -2.635 1.471 1.00 97.69 87 LEU A O 1
ATOM 674 N N . ILE A 1 88 ? -6.889 -2.151 3.599 1.00 98.25 88 ILE A N 1
ATOM 675 C CA . ILE A 1 88 ? -5.451 -2.027 3.338 1.00 98.25 88 ILE A CA 1
ATOM 676 C C . ILE A 1 88 ? -4.851 -3.392 2.980 1.00 98.25 88 ILE A C 1
ATOM 678 O O . ILE A 1 88 ? -4.134 -3.481 1.985 1.00 98.25 88 ILE A O 1
ATOM 682 N N . ALA A 1 89 ? -5.127 -4.440 3.757 1.00 98.25 89 ALA A N 1
ATOM 683 C CA . ALA A 1 89 ? -4.582 -5.779 3.547 1.00 98.25 89 ALA A CA 1
ATOM 684 C C . ALA A 1 89 ? -5.012 -6.351 2.189 1.00 98.25 89 ALA A C 1
ATOM 686 O O . ALA A 1 89 ? -4.157 -6.792 1.420 1.00 98.25 89 ALA A O 1
ATOM 687 N N . GLU A 1 90 ? -6.299 -6.235 1.848 1.00 98.50 90 GLU A N 1
ATOM 688 C CA . GLU A 1 90 ? -6.836 -6.584 0.530 1.00 98.50 90 GLU A CA 1
ATOM 689 C C . GLU A 1 90 ? -6.137 -5.785 -0.581 1.00 98.50 90 GLU A C 1
ATOM 691 O O . GLU A 1 90 ? -5.683 -6.342 -1.582 1.00 98.50 90 GLU A O 1
ATOM 696 N N . SER A 1 91 ? -6.003 -4.468 -0.405 1.00 98.62 91 SER A N 1
ATOM 697 C CA . SER A 1 91 ? -5.380 -3.601 -1.407 1.00 98.62 91 SER A CA 1
ATOM 698 C C . SER A 1 91 ? -3.909 -3.933 -1.644 1.00 98.62 91 SER A C 1
ATOM 700 O O . SER A 1 91 ? -3.459 -3.874 -2.791 1.00 98.62 91 SER A O 1
ATOM 702 N N . VAL A 1 92 ? -3.173 -4.288 -0.585 1.00 98.69 92 VAL A N 1
ATOM 703 C CA . VAL A 1 92 ? -1.776 -4.743 -0.646 1.00 98.69 92 VAL A CA 1
ATOM 704 C C . VAL A 1 92 ? -1.683 -6.084 -1.360 1.00 98.69 92 VAL A C 1
ATOM 706 O O . VAL A 1 92 ? -0.877 -6.231 -2.276 1.00 98.69 92 VAL A O 1
ATOM 709 N N . GLU A 1 93 ? -2.515 -7.050 -0.975 1.00 98.62 93 GLU A N 1
ATOM 710 C CA . GLU A 1 93 ? -2.553 -8.367 -1.606 1.00 98.62 93 GLU A CA 1
ATOM 711 C C . GLU A 1 93 ? -2.823 -8.247 -3.112 1.00 98.62 93 GLU A C 1
ATOM 713 O O . GLU A 1 93 ? -2.087 -8.802 -3.931 1.00 98.62 93 GLU A O 1
ATOM 718 N N . ASN A 1 94 ? -3.834 -7.460 -3.482 1.00 98.38 94 ASN A N 1
ATOM 719 C CA . ASN A 1 94 ? -4.187 -7.211 -4.874 1.00 98.38 94 ASN A CA 1
ATOM 720 C C . ASN A 1 94 ? -3.078 -6.469 -5.626 1.00 98.38 94 ASN A C 1
ATOM 722 O O . ASN A 1 94 ? -2.800 -6.801 -6.773 1.00 98.38 94 ASN A O 1
ATOM 726 N N . ALA A 1 95 ? -2.401 -5.503 -4.998 1.00 98.00 95 ALA A N 1
ATOM 727 C CA . ALA A 1 95 ? -1.281 -4.802 -5.621 1.00 98.00 95 ALA A CA 1
ATOM 728 C C . ALA A 1 95 ? -0.061 -5.709 -5.830 1.00 98.00 95 ALA A C 1
ATOM 730 O O . ALA A 1 95 ? 0.671 -5.522 -6.792 1.00 98.00 95 ALA A O 1
ATOM 731 N N . ILE A 1 96 ? 0.177 -6.695 -4.967 1.00 97.38 96 ILE A N 1
ATOM 732 C CA . ILE A 1 96 ? 1.266 -7.662 -5.164 1.00 97.38 96 ILE A CA 1
ATOM 733 C C . ILE A 1 96 ? 0.922 -8.644 -6.292 1.00 97.38 96 ILE A C 1
ATOM 735 O O . ILE A 1 96 ? 1.793 -8.969 -7.097 1.00 97.38 96 ILE A O 1
ATOM 739 N N . LYS A 1 97 ? -0.338 -9.089 -6.381 1.00 96.81 97 LYS A N 1
ATOM 740 C CA . LYS A 1 97 ? -0.806 -10.001 -7.441 1.00 96.81 97 LYS A CA 1
ATOM 741 C C . LYS A 1 97 ? -0.885 -9.322 -8.812 1.00 9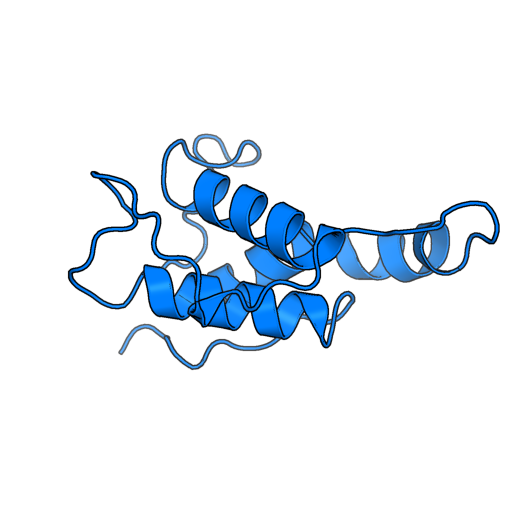6.81 97 LYS A C 1
ATOM 743 O O . LYS A 1 97 ? -0.485 -9.910 -9.809 1.00 96.81 97 LYS A O 1
ATOM 748 N N . GLU A 1 98 ? -1.377 -8.086 -8.854 1.00 95.38 98 GLU A N 1
ATOM 749 C CA . GLU A 1 98 ? -1.654 -7.317 -10.073 1.00 95.38 98 GLU A CA 1
ATOM 750 C C . GLU A 1 98 ? -0.970 -5.930 -10.010 1.00 95.38 98 GLU A C 1
ATOM 752 O O . GLU A 1 98 ? -1.632 -4.888 -9.993 1.00 95.38 98 GLU A O 1
ATOM 757 N N . PRO A 1 99 ? 0.376 -5.865 -9.981 1.00 94.00 99 PRO A N 1
ATOM 758 C CA . PRO A 1 99 ? 1.135 -4.658 -9.628 1.00 94.00 99 PRO A CA 1
ATOM 759 C C . PRO A 1 99 ? 0.992 -3.491 -10.593 1.00 94.00 99 PRO A C 1
ATOM 761 O O . PRO A 1 99 ? 1.294 -2.358 -10.214 1.00 94.00 99 PRO A O 1
ATOM 764 N N . TYR A 1 100 ? 0.515 -3.732 -11.813 1.00 92.38 100 TYR A N 1
ATOM 765 C CA . TYR A 1 100 ? 0.368 -2.701 -12.841 1.00 92.38 100 TYR A CA 1
ATOM 766 C C . TYR A 1 100 ? -1.085 -2.413 -13.223 1.00 92.38 100 TYR A C 1
ATOM 768 O O . TYR A 1 100 ? -1.366 -1.718 -14.206 1.00 92.38 100 TYR A O 1
ATOM 776 N N . LYS A 1 101 ? -2.025 -2.896 -12.410 1.00 92.56 101 LYS A N 1
ATOM 777 C CA . LYS A 1 101 ? -3.452 -2.777 -12.664 1.00 92.56 101 LYS A CA 1
ATOM 778 C C . LYS A 1 101 ? -4.189 -2.430 -11.379 1.00 92.56 101 LYS A C 1
ATOM 780 O O . LYS A 1 101 ? -4.054 -3.086 -10.356 1.00 92.56 101 LYS A O 1
ATOM 785 N N . MET A 1 102 ? -5.004 -1.384 -11.454 1.00 94.50 102 MET A N 1
ATOM 786 C CA . MET A 1 102 ? -5.916 -1.052 -10.367 1.00 94.50 102 MET A CA 1
ATOM 787 C C . MET A 1 102 ? -6.948 -2.172 -10.208 1.00 94.50 102 MET A C 1
ATOM 789 O O . MET A 1 102 ? -7.559 -2.598 -11.192 1.00 94.50 102 MET A O 1
ATOM 793 N N . THR A 1 103 ? -7.146 -2.606 -8.971 1.00 96.94 103 THR A N 1
ATOM 794 C CA . THR A 1 103 ? -8.157 -3.583 -8.571 1.00 96.94 103 THR A CA 1
ATOM 795 C C . THR A 1 103 ? -9.186 -2.883 -7.694 1.00 96.94 103 THR A C 1
ATOM 797 O O . THR A 1 103 ? -8.819 -2.174 -6.760 1.00 96.94 103 THR A O 1
ATOM 800 N N . GLN A 1 104 ? -10.466 -3.058 -8.023 1.00 97.31 104 GLN A N 1
ATOM 801 C CA . GLN A 1 104 ? -11.565 -2.495 -7.243 1.00 97.31 104 GLN A CA 1
ATOM 802 C C . GLN A 1 104 ? -11.650 -3.217 -5.894 1.00 97.31 104 GLN A C 1
ATOM 804 O O . GLN A 1 104 ? -11.696 -4.446 -5.869 1.00 97.3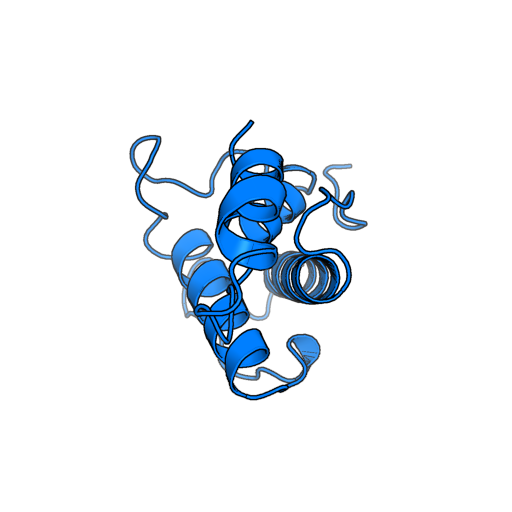1 104 GLN A O 1
ATOM 809 N N . SER A 1 105 ? -11.678 -2.463 -4.798 1.00 97.50 105 SER A N 1
ATOM 810 C CA . SER A 1 105 ? -11.838 -3.022 -3.457 1.00 97.50 105 SER A CA 1
ATOM 811 C C . SER A 1 105 ? -13.255 -3.549 -3.229 1.00 97.50 105 SER A C 1
ATOM 813 O O . SER A 1 105 ? -14.225 -2.954 -3.706 1.00 97.50 105 SER A O 1
ATOM 815 N N . ALA A 1 106 ? -13.383 -4.626 -2.450 1.00 97.06 106 ALA A N 1
ATOM 816 C CA . ALA A 1 106 ? -14.667 -5.086 -1.927 1.00 97.06 106 ALA A CA 1
ATOM 817 C C . ALA A 1 106 ? -15.192 -4.219 -0.762 1.00 97.06 106 ALA A C 1
ATOM 819 O O . ALA A 1 106 ? -16.357 -4.329 -0.381 1.00 97.06 106 ALA A O 1
ATOM 820 N N . TYR A 1 107 ? -14.356 -3.348 -0.192 1.00 95.81 107 TYR A N 1
ATOM 821 C CA . TYR A 1 107 ? -14.683 -2.483 0.940 1.00 95.81 107 TYR A CA 1
ATOM 822 C C . TYR A 1 107 ? -15.045 -1.073 0.454 1.00 95.81 107 TYR A C 1
ATOM 824 O O . TYR A 1 107 ? -14.295 -0.119 0.661 1.00 95.81 107 TYR A O 1
ATOM 832 N N . THR A 1 108 ? -16.182 -0.932 -0.225 1.00 92.44 108 THR A N 1
ATOM 833 C CA . THR A 1 108 ? -16.685 0.358 -0.733 1.00 92.44 108 THR A CA 1
ATOM 834 C C . THR A 1 108 ? -17.511 1.112 0.315 1.00 92.44 108 THR A C 1
ATOM 836 O O . THR A 1 108 ? -17.888 0.541 1.338 1.00 92.44 108 THR A O 1
ATOM 839 N N . GLN A 1 109 ? -17.782 2.404 0.080 1.00 71.69 109 GLN A N 1
ATOM 840 C CA . GLN A 1 109 ? -18.853 3.096 0.816 1.00 71.69 109 GLN A CA 1
ATOM 841 C C . GLN A 1 109 ? -20.187 2.420 0.455 1.00 71.69 109 GLN A C 1
ATOM 843 O O . GLN A 1 109 ? -20.356 2.016 -0.700 1.00 71.69 109 GLN A O 1
ATOM 848 N N . GLU A 1 110 ? -21.074 2.236 1.436 1.00 56.81 110 GLU A N 1
ATOM 849 C CA . GLU A 1 110 ? -22.487 1.915 1.167 1.00 56.81 110 GLU A CA 1
ATOM 850 C C . GLU A 1 110 ? -23.185 3.086 0.465 1.00 56.81 110 GLU A C 1
ATOM 852 O O . GLU A 1 110 ? -22.860 4.252 0.798 1.00 56.81 110 GLU A O 1
#